Protein AF-A0A371NAF2-F1 (afdb_monomer_lite)

pLDDT: mean 89.68, std 9.19, range [57.69, 98.5]

Secondary structure (DSSP, 8-state):
-BTTB--HHHHHHHHHHHHHHHHHHHHHHHHTT-S-TTHHHHHHHHHHHHHHHHHHHHHHHT-

Radius of gyration: 27.76 Å; chains: 1; bounding box: 54×14×70 Å

Structure (mmCIF, N/CA/C/O backbone):
data_AF-A0A371NAF2-F1
#
_entry.id   AF-A0A371NAF2-F1
#
loop_
_atom_site.group_PDB
_atom_site.id
_atom_site.type_symbol
_atom_site.label_atom_id
_atom_site.label_alt_id
_atom_site.label_comp_id
_atom_site.label_asym_id
_atom_site.label_entity_id
_atom_site.label_seq_id
_atom_site.pdbx_PDB_ins_code
_atom_site.Cartn_x
_atom_site.Cartn_y
_atom_site.Cartn_z
_atom_site.occupancy
_atom_site.B_iso_or_equiv
_atom_site.auth_seq_id
_atom_site.auth_comp_id
_atom_site.auth_asym_id
_atom_site.auth_atom_id
_atom_site.pdbx_PDB_model_num
ATOM 1 N N . MET A 1 1 ? 17.584 -0.407 -32.060 1.00 59.78 1 MET A N 1
ATOM 2 C CA . MET A 1 1 ? 16.215 -0.963 -32.063 1.00 59.78 1 MET A CA 1
ATOM 3 C C . MET A 1 1 ? 16.175 -2.107 -31.075 1.00 59.78 1 MET A C 1
ATOM 5 O O . MET A 1 1 ? 16.893 -3.078 -31.274 1.00 59.78 1 MET A O 1
ATOM 9 N N . VAL A 1 2 ? 15.384 -1.980 -30.015 1.00 72.88 2 VAL A N 1
ATOM 10 C CA . VAL A 1 2 ? 15.105 -3.079 -29.081 1.00 72.88 2 VAL A CA 1
ATOM 11 C C . VAL A 1 2 ? 13.662 -3.495 -29.346 1.00 72.88 2 VAL A C 1
ATOM 13 O O . VAL A 1 2 ? 12.780 -2.643 -29.354 1.00 72.88 2 VAL A O 1
ATOM 16 N N . LEU A 1 3 ? 13.423 -4.775 -29.652 1.00 75.19 3 LEU A N 1
ATOM 17 C CA . LEU A 1 3 ? 12.079 -5.320 -29.927 1.00 75.19 3 LEU A CA 1
ATOM 18 C C . LEU A 1 3 ? 11.286 -4.575 -31.028 1.00 75.19 3 LEU A C 1
ATOM 20 O O . LEU A 1 3 ? 10.070 -4.449 -30.948 1.00 75.19 3 LEU A O 1
ATOM 24 N N . GLY A 1 4 ? 11.965 -4.044 -32.050 1.00 81.81 4 GLY A N 1
ATOM 25 C CA . GLY A 1 4 ? 11.317 -3.293 -33.136 1.00 81.81 4 GLY A CA 1
ATOM 26 C C . GLY A 1 4 ? 10.922 -1.853 -32.786 1.00 81.81 4 GLY A C 1
ATOM 27 O O . GLY A 1 4 ? 10.452 -1.133 -33.661 1.00 81.81 4 GLY A O 1
ATOM 28 N N . ILE A 1 5 ? 11.175 -1.397 -31.55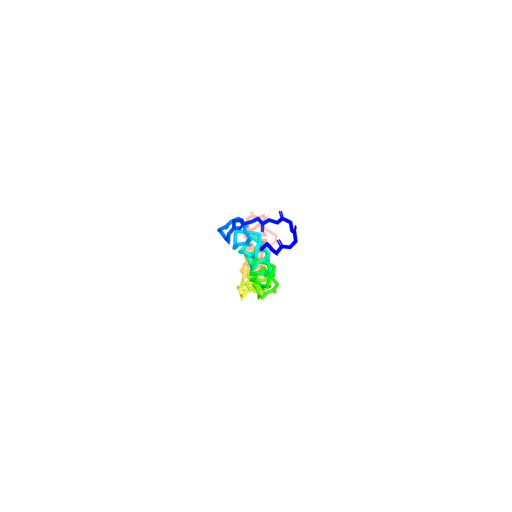4 1.00 86.12 5 ILE A N 1
ATOM 29 C CA . ILE A 1 5 ? 10.975 -0.003 -31.150 1.00 86.12 5 ILE A CA 1
ATOM 30 C C . ILE A 1 5 ? 12.301 0.759 -31.344 1.00 86.12 5 ILE A C 1
ATOM 32 O O . ILE A 1 5 ? 13.333 0.373 -30.773 1.00 86.12 5 ILE A O 1
ATOM 36 N N . PRO A 1 6 ? 12.330 1.802 -32.197 1.00 86.88 6 PRO A N 1
ATOM 37 C CA . PRO A 1 6 ? 13.539 2.585 -32.443 1.00 86.88 6 PRO A CA 1
ATOM 38 C C . PRO A 1 6 ? 13.780 3.650 -31.369 1.00 86.88 6 PRO A C 1
ATOM 40 O O . PRO A 1 6 ? 14.935 3.991 -31.126 1.00 86.88 6 PRO A O 1
ATOM 43 N N . ASP A 1 7 ? 12.714 4.147 -30.738 1.00 89.69 7 ASP A N 1
ATOM 44 C CA . ASP A 1 7 ? 12.756 5.253 -29.788 1.00 89.69 7 ASP A CA 1
ATOM 45 C C . ASP A 1 7 ? 13.037 4.773 -28.346 1.00 89.69 7 ASP A C 1
ATOM 47 O O . ASP A 1 7 ? 12.257 3.985 -27.794 1.00 89.69 7 ASP A O 1
ATOM 51 N N . PRO A 1 8 ? 14.133 5.229 -27.710 1.00 88.19 8 PRO A N 1
ATOM 52 C CA . PRO A 1 8 ? 14.476 4.832 -26.346 1.00 88.19 8 PRO A CA 1
ATOM 53 C C . PRO A 1 8 ? 13.471 5.281 -25.273 1.00 88.19 8 PRO A C 1
ATOM 55 O O . PRO A 1 8 ? 13.358 4.608 -24.248 1.00 88.19 8 PRO A O 1
ATOM 58 N N . TRP A 1 9 ? 12.741 6.387 -25.469 1.00 92.25 9 TRP A N 1
ATOM 59 C CA . TRP A 1 9 ? 11.767 6.885 -24.486 1.00 92.25 9 TRP A CA 1
ATOM 60 C C . TRP A 1 9 ? 10.522 6.019 -24.438 1.00 92.25 9 TRP A C 1
ATOM 62 O O . TRP A 1 9 ? 10.035 5.715 -23.350 1.00 92.25 9 TRP A O 1
ATOM 72 N N . VAL A 1 10 ? 10.056 5.541 -25.589 1.00 92.25 10 VAL A N 1
ATOM 73 C CA . VAL A 1 10 ? 8.943 4.588 -25.648 1.00 92.25 10 VAL A CA 1
ATOM 74 C C . VAL A 1 10 ? 9.301 3.296 -24.911 1.00 92.25 10 VAL A C 1
ATOM 76 O O . VAL A 1 10 ? 8.504 2.785 -24.126 1.00 92.25 10 VAL A O 1
ATOM 79 N N . TRP A 1 11 ? 10.517 2.783 -25.102 1.00 91.25 11 TRP A N 1
ATOM 80 C CA . TRP A 1 11 ? 10.977 1.591 -24.387 1.00 91.25 11 TRP A CA 1
ATOM 81 C C . TRP A 1 11 ? 11.082 1.824 -22.871 1.00 91.25 11 TRP A C 1
ATOM 83 O O . TRP A 1 11 ? 10.638 0.989 -22.081 1.00 91.25 11 TRP A O 1
ATOM 93 N N . GLY A 1 12 ? 11.594 2.992 -22.466 1.00 92.69 12 GLY A N 1
ATOM 94 C CA . GLY A 1 12 ? 11.635 3.409 -21.065 1.00 92.69 12 GLY A CA 1
ATOM 95 C C . GLY A 1 12 ? 10.247 3.478 -20.422 1.00 92.69 12 GLY A C 1
ATOM 96 O O . GLY A 1 12 ? 10.077 3.010 -19.297 1.00 92.69 12 GLY A O 1
ATOM 97 N N . ALA A 1 13 ? 9.241 3.979 -21.145 1.00 94.62 13 ALA A N 1
ATOM 98 C CA . ALA A 1 13 ? 7.863 4.041 -20.663 1.00 94.62 13 ALA A CA 1
ATOM 99 C C . ALA A 1 13 ? 7.283 2.644 -20.373 1.00 94.62 13 ALA A C 1
ATOM 101 O O . ALA A 1 13 ? 6.688 2.444 -19.317 1.00 94.62 13 ALA A O 1
AT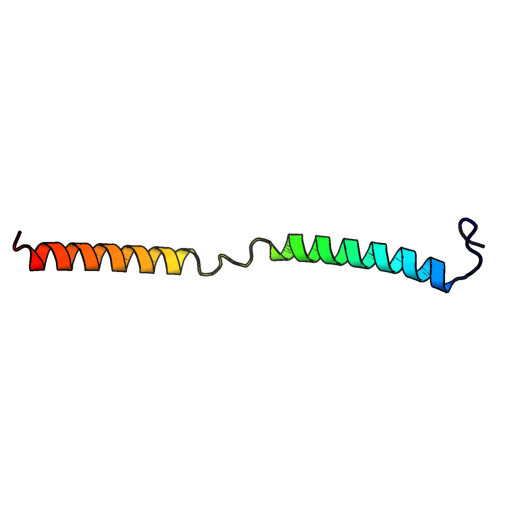OM 102 N N . TYR A 1 14 ? 7.513 1.658 -21.249 1.00 92.88 14 TYR A N 1
ATOM 103 C CA . TYR A 1 14 ? 7.055 0.281 -21.017 1.00 92.88 14 TYR A CA 1
ATOM 104 C C . TYR A 1 14 ? 7.670 -0.342 -19.761 1.00 92.88 14 TYR A C 1
ATOM 106 O O . TYR A 1 14 ? 6.959 -0.960 -18.966 1.00 92.88 14 TYR A O 1
ATOM 114 N N . ILE A 1 15 ? 8.976 -0.162 -19.552 1.00 94.44 15 ILE A N 1
ATOM 115 C CA . ILE A 1 15 ? 9.647 -0.658 -18.343 1.00 94.44 15 ILE A CA 1
ATOM 116 C C . ILE A 1 15 ? 9.103 0.043 -17.107 1.00 94.44 15 ILE A C 1
AT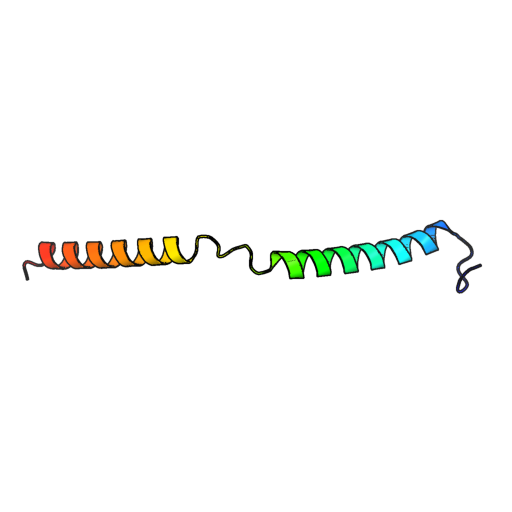OM 118 O O . ILE A 1 15 ? 8.815 -0.616 -16.111 1.00 94.44 15 ILE A O 1
ATOM 122 N N . LEU A 1 16 ? 8.926 1.361 -17.176 1.00 97.06 16 LEU A N 1
ATOM 123 C CA . LEU A 1 16 ? 8.396 2.133 -16.063 1.00 97.06 16 LEU A CA 1
ATOM 124 C C . LEU A 1 16 ? 6.987 1.669 -15.678 1.00 97.06 16 LEU A C 1
ATOM 126 O O . LEU A 1 16 ? 6.719 1.506 -14.493 1.00 97.06 16 LEU A O 1
ATOM 130 N N . CYS A 1 17 ? 6.114 1.384 -16.649 1.00 97.56 17 CYS A N 1
ATOM 131 C CA . CYS A 1 17 ? 4.791 0.821 -16.377 1.00 97.56 17 CYS A CA 1
ATOM 132 C C . CYS A 1 17 ? 4.883 -0.495 -15.598 1.00 97.56 17 CYS A C 1
ATOM 134 O O . CYS A 1 17 ? 4.217 -0.637 -14.575 1.00 97.56 17 CYS A O 1
ATOM 136 N N . ILE A 1 18 ? 5.743 -1.423 -16.032 1.00 97.44 18 ILE A N 1
ATOM 137 C CA . ILE A 1 18 ? 5.94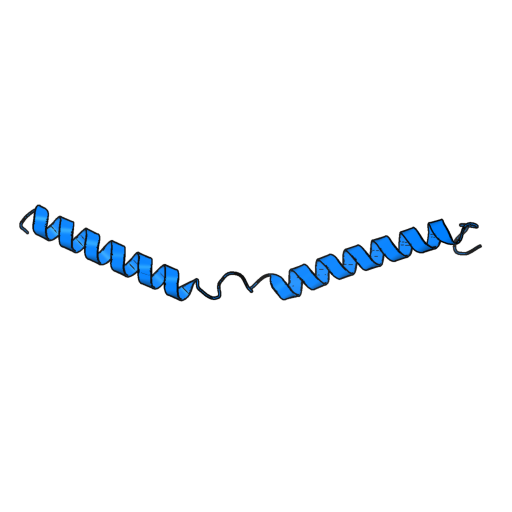8 -2.703 -15.336 1.00 97.44 18 ILE A CA 1
ATOM 138 C C . ILE A 1 18 ? 6.467 -2.464 -13.912 1.00 97.44 18 ILE A C 1
ATOM 140 O O . ILE A 1 18 ? 5.956 -3.060 -12.965 1.00 97.44 18 ILE A O 1
ATOM 144 N N . LEU A 1 19 ? 7.443 -1.568 -13.742 1.00 98.31 19 LEU A N 1
ATOM 145 C CA . LEU A 1 19 ? 7.999 -1.234 -12.429 1.00 98.31 19 LEU A CA 1
ATOM 146 C C . LEU A 1 19 ? 6.947 -0.635 -11.491 1.00 98.31 19 LEU A C 1
ATOM 148 O O . LEU A 1 19 ? 6.888 -1.025 -10.328 1.00 98.31 19 LEU A O 1
ATOM 152 N N . ILE A 1 20 ? 6.094 0.263 -11.990 1.00 98.25 20 ILE A N 1
ATOM 153 C CA . ILE A 1 20 ? 4.997 0.851 -11.211 1.00 98.25 20 ILE A CA 1
ATOM 154 C C . ILE A 1 20 ? 4.003 -0.235 -10.800 1.00 98.25 20 ILE A C 1
ATOM 156 O O . ILE A 1 20 ? 3.624 -0.295 -9.634 1.00 98.25 20 ILE A O 1
ATOM 160 N N . THR A 1 21 ? 3.617 -1.131 -11.713 1.00 98.12 21 THR A N 1
ATOM 161 C CA . THR A 1 21 ? 2.719 -2.245 -11.378 1.00 98.12 21 THR A CA 1
ATOM 162 C C . THR A 1 21 ? 3.306 -3.122 -10.273 1.00 98.12 21 THR A C 1
ATOM 164 O O . THR A 1 21 ? 2.617 -3.415 -9.298 1.00 98.12 21 THR A O 1
ATOM 167 N N . VAL A 1 22 ? 4.582 -3.500 -10.383 1.00 98.50 22 VAL A N 1
ATOM 168 C CA . VAL A 1 22 ? 5.271 -4.298 -9.356 1.00 98.50 22 VAL A CA 1
ATOM 169 C C . VAL A 1 22 ? 5.321 -3.551 -8.024 1.00 98.50 22 VAL A C 1
ATOM 171 O O . VAL A 1 22 ? 5.008 -4.135 -6.989 1.00 98.50 22 VAL A O 1
ATOM 174 N N . PHE A 1 23 ? 5.651 -2.258 -8.038 1.00 98.19 23 PHE A N 1
ATOM 175 C CA . PHE A 1 23 ? 5.669 -1.424 -6.838 1.00 98.19 23 PHE A CA 1
ATOM 176 C C . PHE A 1 23 ? 4.299 -1.381 -6.147 1.00 98.19 23 PHE A C 1
ATOM 178 O O . PHE A 1 23 ? 4.221 -1.607 -4.941 1.00 98.19 23 PHE A O 1
ATOM 185 N N . CYS A 1 24 ? 3.216 -1.163 -6.899 1.00 97.62 24 CYS A N 1
ATOM 186 C CA . CYS A 1 24 ? 1.855 -1.157 -6.362 1.00 97.62 24 CYS A CA 1
ATOM 187 C C . CYS A 1 24 ? 1.476 -2.503 -5.731 1.00 97.62 24 CYS A C 1
ATOM 189 O O . CYS A 1 24 ? 0.911 -2.524 -4.639 1.00 97.62 24 CYS A O 1
ATOM 191 N N . VAL A 1 25 ? 1.810 -3.619 -6.388 1.00 98.00 25 VAL A N 1
ATOM 192 C CA . VAL A 1 25 ? 1.535 -4.965 -5.863 1.00 98.00 25 VAL A CA 1
ATOM 193 C C . VAL A 1 25 ? 2.311 -5.217 -4.572 1.00 98.00 25 VAL A C 1
ATOM 195 O O . VAL A 1 25 ? 1.721 -5.666 -3.593 1.00 98.00 25 VAL A O 1
ATOM 198 N N . ILE A 1 26 ? 3.609 -4.897 -4.536 1.00 97.75 26 ILE A N 1
ATOM 199 C CA . ILE A 1 26 ? 4.439 -5.068 -3.334 1.00 97.75 26 ILE A CA 1
ATOM 200 C C . ILE A 1 26 ? 3.898 -4.219 -2.187 1.00 97.75 26 ILE A C 1
ATOM 202 O O . ILE A 1 26 ? 3.732 -4.729 -1.082 1.00 97.75 26 ILE A O 1
ATOM 206 N N . TYR A 1 27 ? 3.601 -2.945 -2.443 1.00 96.19 27 TYR A N 1
ATOM 207 C CA . TYR A 1 27 ? 3.056 -2.052 -1.427 1.00 96.19 27 TYR A CA 1
ATOM 208 C C . TYR A 1 27 ? 1.728 -2.580 -0.875 1.00 96.19 27 TYR A C 1
ATOM 210 O O . TYR A 1 27 ? 1.565 -2.666 0.340 1.00 96.19 27 TYR A O 1
ATOM 218 N N . GLY A 1 28 ? 0.818 -3.001 -1.760 1.00 95.31 28 GLY A N 1
ATOM 219 C CA . GLY A 1 28 ? -0.444 -3.623 -1.374 1.00 95.31 28 GLY A CA 1
ATOM 220 C C . GLY A 1 28 ? -0.224 -4.840 -0.481 1.00 95.31 28 GLY A C 1
ATOM 221 O O . GLY A 1 28 ? -0.775 -4.883 0.609 1.00 95.31 28 GLY A O 1
ATOM 222 N N . LEU A 1 29 ? 0.641 -5.777 -0.884 1.00 95.12 29 LEU A N 1
ATOM 223 C CA . LEU A 1 29 ? 0.949 -6.983 -0.104 1.00 95.12 29 LEU A CA 1
ATOM 224 C C . LEU A 1 29 ? 1.571 -6.675 1.265 1.00 95.12 29 LEU A C 1
ATOM 226 O O . LEU A 1 29 ? 1.209 -7.306 2.254 1.00 95.12 29 LEU A O 1
ATOM 230 N N . VAL A 1 30 ? 2.492 -5.711 1.344 1.00 93.25 30 VAL A N 1
ATOM 231 C CA . VAL A 1 30 ? 3.133 -5.314 2.609 1.00 93.25 30 VAL A CA 1
ATOM 232 C C . VAL A 1 30 ? 2.139 -4.623 3.545 1.00 93.25 30 VAL A C 1
ATOM 234 O O . VAL A 1 30 ? 2.204 -4.812 4.759 1.00 93.25 30 VAL A O 1
ATOM 237 N N . ASN A 1 31 ? 1.218 -3.827 3.001 1.00 91.38 31 ASN A N 1
ATOM 238 C CA . ASN A 1 31 ? 0.311 -2.999 3.792 1.00 91.38 31 ASN A CA 1
ATOM 239 C C . ASN A 1 31 ? -1.080 -3.624 4.012 1.00 91.38 31 ASN A C 1
ATOM 241 O O . ASN A 1 31 ? -1.878 -3.045 4.743 1.00 91.38 31 ASN A O 1
ATOM 245 N N . TRP A 1 32 ? -1.388 -4.786 3.420 1.00 88.50 32 TRP A N 1
ATOM 246 C CA . TRP A 1 32 ? -2.756 -5.334 3.403 1.00 88.50 32 TRP A CA 1
ATOM 247 C C . TRP A 1 32 ? -3.341 -5.651 4.789 1.00 88.50 32 TRP A C 1
ATOM 249 O O . TRP A 1 32 ? -4.555 -5.664 4.933 1.00 88.50 32 TRP A O 1
ATOM 259 N N . ASN A 1 33 ? -2.494 -5.857 5.804 1.00 83.44 33 ASN A N 1
ATOM 260 C CA . ASN A 1 33 ? -2.902 -6.270 7.152 1.00 83.44 33 ASN A CA 1
ATOM 261 C C . ASN A 1 33 ? -2.516 -5.261 8.249 1.00 83.44 33 ASN A C 1
ATOM 263 O O . ASN A 1 33 ? -2.402 -5.623 9.414 1.00 83.44 33 ASN A O 1
ATOM 267 N N . ARG A 1 34 ? -2.241 -4.003 7.884 1.00 82.38 34 ARG A N 1
ATOM 268 C CA . ARG A 1 34 ? -1.832 -2.954 8.838 1.00 82.38 34 ARG A CA 1
ATOM 269 C C . ARG A 1 34 ? -2.995 -2.102 9.368 1.00 82.38 34 ARG A C 1
ATOM 271 O O . ARG A 1 34 ? -2.754 -1.126 10.058 1.00 82.38 34 ARG A O 1
ATOM 278 N N . GLY A 1 35 ? -4.236 -2.432 9.005 1.00 74.62 35 GLY A N 1
ATOM 279 C CA . GLY A 1 35 ? -5.429 -1.654 9.370 1.00 74.62 35 GLY A CA 1
ATOM 280 C C . GLY A 1 35 ? -6.149 -2.106 10.645 1.00 74.62 35 GLY A C 1
ATOM 281 O O . GLY A 1 35 ? -7.037 -1.395 11.091 1.00 74.62 35 GLY A O 1
ATOM 282 N N . GLY A 1 36 ? -5.786 -3.263 11.209 1.00 77.00 36 GLY A N 1
ATOM 283 C CA . GLY A 1 36 ? -6.431 -3.839 12.397 1.00 77.00 36 GLY A CA 1
ATOM 284 C C . GLY A 1 36 ? -5.632 -3.668 13.689 1.00 77.00 36 GLY A C 1
ATOM 285 O O . GLY A 1 36 ? -5.865 -4.403 14.639 1.00 77.00 36 GLY A O 1
ATOM 286 N N . GLU A 1 37 ? -4.653 -2.753 13.725 1.00 78.62 37 GLU A N 1
ATOM 287 C CA . GLU A 1 37 ? -3.796 -2.553 14.909 1.00 78.62 37 GLU A CA 1
ATOM 288 C C . GLU A 1 37 ? -4.631 -2.194 16.161 1.00 78.62 37 GLU A C 1
ATOM 290 O O . GLU A 1 37 ? -4.309 -2.666 17.247 1.00 78.62 37 GLU A O 1
ATOM 295 N N . ASP A 1 38 ? -5.756 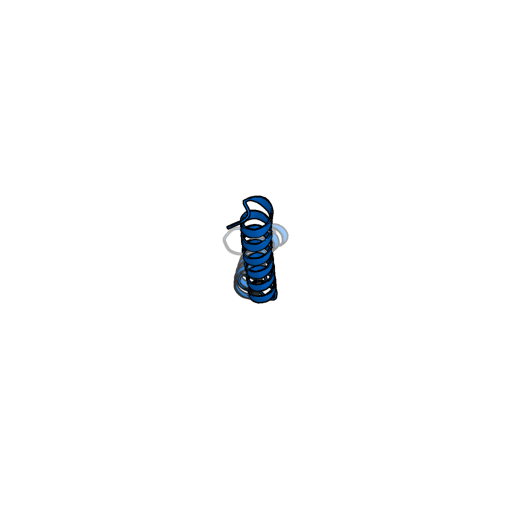-1.491 15.978 1.00 81.88 38 ASP A N 1
ATOM 296 C CA . ASP A 1 38 ? -6.687 -1.093 17.047 1.00 81.88 38 ASP A CA 1
ATOM 297 C C . ASP A 1 38 ? -8.010 -1.895 17.025 1.00 81.88 38 ASP A C 1
ATOM 299 O O . ASP A 1 38 ? -8.997 -1.497 17.644 1.00 81.88 38 ASP A O 1
ATOM 303 N N . GLU A 1 39 ? -8.081 -2.999 16.270 1.00 85.44 39 GLU A N 1
ATOM 304 C CA . GLU A 1 39 ? -9.319 -3.781 16.099 1.00 85.44 39 GLU A CA 1
ATOM 305 C C . GLU A 1 39 ? -9.756 -4.435 17.417 1.00 85.44 39 GLU A C 1
ATOM 307 O O . GLU A 1 39 ? -10.927 -4.370 17.782 1.00 85.44 39 GLU A O 1
ATOM 312 N N . GLU A 1 40 ? -8.812 -4.987 18.188 1.00 87.38 40 GLU A N 1
ATOM 313 C CA . GLU A 1 40 ? -9.108 -5.548 19.513 1.00 87.38 40 GLU A CA 1
ATOM 314 C C . GLU A 1 40 ? -9.612 -4.483 20.499 1.00 87.38 40 GLU A C 1
ATOM 316 O O . GLU A 1 40 ? -10.528 -4.751 21.276 1.00 87.38 40 GLU A O 1
ATOM 321 N N . GLU A 1 41 ? -9.047 -3.272 20.467 1.00 89.25 41 GLU A N 1
ATOM 322 C CA . GLU A 1 41 ? -9.459 -2.182 21.360 1.00 89.25 41 GLU A CA 1
ATOM 323 C C . GLU A 1 41 ? -10.875 -1.692 21.025 1.00 89.25 41 GLU A C 1
ATOM 325 O O . GLU A 1 41 ? -11.693 -1.531 21.931 1.00 89.25 41 GLU A O 1
ATOM 330 N N . GLN A 1 42 ? -11.199 -1.559 19.734 1.00 89.81 42 GLN A N 1
ATOM 331 C CA . GLN A 1 42 ? -12.547 -1.215 19.269 1.00 89.81 42 GLN A CA 1
ATOM 332 C C . GLN A 1 42 ? -13.582 -2.277 19.657 1.00 89.81 42 GLN A C 1
ATOM 334 O O . GLN A 1 42 ? -14.642 -1.936 20.177 1.00 89.81 42 GLN A O 1
ATOM 339 N N . ILE A 1 43 ? -13.258 -3.565 19.489 1.00 93.31 43 ILE A N 1
ATOM 340 C CA . ILE A 1 43 ? -14.140 -4.670 19.896 1.00 93.31 43 ILE A CA 1
ATOM 341 C C . ILE A 1 43 ? -14.421 -4.614 21.405 1.00 93.31 43 ILE A C 1
ATOM 343 O O . ILE A 1 43 ? -15.563 -4.775 21.835 1.00 93.31 43 ILE A O 1
ATOM 347 N N . MET A 1 44 ? -13.391 -4.374 22.223 1.00 94.06 44 MET A N 1
ATOM 348 C CA . MET A 1 44 ? -13.541 -4.269 23.678 1.00 94.06 44 MET A CA 1
ATOM 349 C C . MET A 1 44 ? -14.370 -3.052 24.100 1.00 94.06 44 MET A C 1
ATOM 351 O O . MET A 1 44 ? -15.118 -3.127 25.077 1.00 94.06 44 MET A O 1
ATOM 355 N N . GLU A 1 45 ? -14.240 -1.933 23.387 1.00 94.81 45 GLU A N 1
ATOM 356 C CA . GLU A 1 45 ? -15.076 -0.758 23.604 1.00 94.81 45 GLU A CA 1
ATOM 357 C C . GLU A 1 45 ? -16.549 -1.051 23.284 1.00 94.81 45 GLU A C 1
ATOM 359 O O . GLU A 1 45 ? -17.397 -0.790 24.137 1.00 94.81 45 GLU A O 1
ATOM 364 N N . GLU A 1 46 ? -16.853 -1.634 22.120 1.00 94.94 46 GLU A N 1
ATOM 365 C CA . GLU A 1 46 ? -18.224 -1.996 21.726 1.00 94.94 46 GLU A CA 1
ATOM 366 C C . GLU A 1 46 ? -18.880 -2.948 22.738 1.00 94.94 46 GLU A C 1
ATOM 368 O O . GLU A 1 46 ? -19.997 -2.697 23.189 1.00 94.94 46 GLU A O 1
ATOM 373 N N . LEU A 1 47 ? -18.156 -3.982 23.183 1.00 95.81 47 LEU A N 1
ATOM 374 C CA . LEU A 1 47 ? -18.613 -4.911 24.226 1.00 95.81 47 LEU A CA 1
ATOM 375 C C . LEU A 1 47 ? -19.000 -4.195 25.528 1.00 95.81 47 LEU A C 1
ATOM 377 O O . LEU A 1 47 ? -20.014 -4.532 26.141 1.00 95.81 47 LEU A O 1
ATOM 381 N N . ARG A 1 48 ? -18.205 -3.205 25.953 1.00 97.06 48 ARG A N 1
ATOM 382 C CA . ARG A 1 48 ? -18.482 -2.421 27.165 1.00 97.06 48 ARG A CA 1
ATOM 383 C C . ARG A 1 48 ? -19.729 -1.554 27.002 1.00 97.06 48 ARG A C 1
ATOM 385 O O . ARG A 1 48 ? -20.508 -1.454 27.946 1.00 97.06 48 ARG A O 1
ATOM 392 N N . TRP A 1 49 ? -19.911 -0.938 25.835 1.00 96.12 49 TRP A N 1
ATOM 393 C CA . TRP A 1 49 ? -21.110 -0.153 25.539 1.00 96.12 49 TRP A CA 1
ATOM 394 C C . TRP A 1 49 ? -22.367 -1.025 25.538 1.00 96.12 49 TRP A C 1
ATOM 396 O O . TRP A 1 49 ? -23.341 -0.652 26.181 1.00 96.12 49 TRP A O 1
ATOM 406 N N . GLU A 1 50 ? -22.333 -2.208 24.915 1.00 96.38 50 GLU A N 1
ATOM 407 C CA . GLU A 1 50 ? -23.473 -3.136 24.933 1.00 96.38 50 GLU A CA 1
ATOM 408 C C . GLU A 1 50 ? -23.849 -3.590 26.351 1.00 96.38 50 GLU A C 1
ATOM 410 O O . GLU A 1 50 ? -25.028 -3.764 26.664 1.00 96.38 50 GLU A O 1
ATOM 415 N N . GLU A 1 51 ? -22.859 -3.843 27.211 1.00 96.50 51 GLU A N 1
ATOM 416 C CA . GLU A 1 51 ? -23.102 -4.237 28.602 1.00 96.50 51 GLU A CA 1
ATOM 417 C C . GLU A 1 51 ? -23.691 -3.078 29.418 1.00 96.50 51 GLU A C 1
ATOM 419 O O . GLU A 1 51 ? -24.610 -3.276 30.213 1.00 96.50 51 GLU A O 1
ATOM 424 N N . GLU A 1 52 ? -23.205 -1.857 29.191 1.00 95.25 52 GLU A N 1
ATOM 425 C CA . GLU A 1 52 ? -23.739 -0.656 29.826 1.00 95.25 52 GLU A CA 1
ATOM 426 C C . GLU A 1 52 ? -25.160 -0.326 29.349 1.00 95.25 52 GLU A C 1
ATOM 428 O O . GLU A 1 52 ? -26.001 0.002 30.183 1.00 95.25 52 GLU A O 1
ATOM 433 N N . GLU A 1 53 ? -25.463 -0.481 28.057 1.00 94.88 53 GLU A N 1
ATOM 434 C CA . GLU A 1 53 ? -26.825 -0.343 27.522 1.00 94.88 53 GLU A CA 1
ATOM 435 C C . GLU A 1 53 ? -27.780 -1.360 28.144 1.00 94.88 53 GLU A C 1
ATOM 437 O O . GLU A 1 53 ? -28.817 -0.963 28.667 1.00 94.88 53 GLU A O 1
ATOM 442 N N . LYS A 1 54 ? -27.409 -2.647 28.193 1.00 94.31 54 LYS A N 1
ATOM 443 C CA . LYS A 1 54 ? -28.231 -3.683 28.848 1.00 94.31 54 LYS A CA 1
ATOM 444 C C . LYS A 1 54 ? -28.489 -3.363 30.316 1.00 94.31 54 LYS A C 1
ATOM 446 O O . LYS A 1 54 ? -29.615 -3.508 30.780 1.00 94.31 54 LYS A O 1
ATOM 451 N N . ARG A 1 55 ? -27.468 -2.892 31.038 1.00 94.75 55 ARG A N 1
ATOM 452 C CA . ARG A 1 55 ? -27.617 -2.481 32.440 1.00 94.75 55 ARG A CA 1
ATOM 453 C C . ARG A 1 55 ? -28.586 -1.306 32.576 1.00 94.75 55 ARG A C 1
ATOM 455 O O . ARG A 1 55 ? -29.441 -1.335 33.451 1.00 94.75 55 ARG A O 1
ATOM 462 N N . MET A 1 56 ? -28.470 -0.289 31.718 1.00 91.50 56 MET A N 1
ATOM 463 C CA . MET A 1 56 ? -29.397 0.849 31.714 1.00 91.50 56 MET A CA 1
ATOM 464 C C . MET A 1 56 ? -30.828 0.414 31.382 1.00 91.50 56 MET A C 1
ATOM 466 O O . MET A 1 56 ? -31.758 0.887 32.024 1.00 91.50 56 MET A O 1
ATOM 470 N N . GLU A 1 57 ? -31.013 -0.509 30.436 1.00 92.38 57 GLU A N 1
ATOM 471 C CA . GLU A 1 57 ? -32.325 -1.073 30.106 1.00 92.38 57 GLU A CA 1
ATOM 472 C C . GLU A 1 57 ? -32.932 -1.857 31.279 1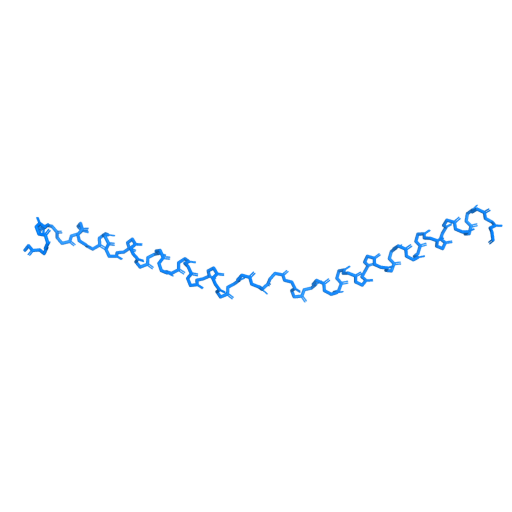.00 92.38 57 GLU A C 1
ATOM 474 O O . GLU A 1 57 ? -34.114 -1.687 31.576 1.00 92.38 57 GLU A O 1
ATOM 479 N N . GLU A 1 58 ? -32.146 -2.692 31.967 1.00 93.06 58 GLU A N 1
ATOM 480 C CA . GLU A 1 58 ? -32.582 -3.422 33.166 1.00 93.06 58 GLU A CA 1
ATOM 481 C C . GLU A 1 58 ? -32.981 -2.457 34.296 1.00 93.06 58 GLU A C 1
ATOM 483 O O . GLU A 1 58 ? -34.071 -2.589 34.865 1.00 93.06 58 GLU A O 1
ATOM 488 N N . ASP A 1 59 ? -32.149 -1.441 34.551 1.00 88.94 59 ASP A N 1
ATOM 489 C CA . ASP A 1 59 ? -32.395 -0.397 35.551 1.00 88.94 59 ASP A CA 1
ATOM 490 C C . ASP A 1 59 ? -33.649 0.444 35.213 1.00 88.94 59 ASP A C 1
ATOM 492 O O . ASP A 1 59 ? -34.438 0.770 36.106 1.00 88.94 59 ASP A O 1
ATOM 496 N N . GLU A 1 60 ? -33.872 0.790 33.937 1.00 85.88 60 GLU A N 1
ATOM 497 C CA . GLU A 1 60 ? -35.058 1.530 33.473 1.00 85.88 60 GLU A CA 1
ATOM 498 C C . GLU A 1 60 ? -36.341 0.685 33.512 1.00 85.88 60 GLU A C 1
ATOM 500 O O . GLU A 1 60 ? -37.420 1.206 33.817 1.00 85.88 60 GLU A O 1
ATOM 505 N N . LEU A 1 61 ? -36.248 -0.616 33.222 1.00 81.12 61 LEU A N 1
ATOM 506 C CA . LEU A 1 61 ? -37.377 -1.552 33.255 1.00 81.12 61 LEU A CA 1
ATOM 507 C C . LEU A 1 61 ? -37.703 -2.052 34.672 1.00 81.12 61 LEU A C 1
ATOM 509 O O . LEU A 1 61 ? -38.776 -2.629 34.876 1.00 81.12 61 LEU A O 1
ATOM 513 N N . GLY A 1 62 ? -36.833 -1.788 35.652 1.00 63.81 62 GLY A N 1
ATOM 514 C CA . GLY A 1 62 ? -37.041 -2.111 37.064 1.00 63.81 62 GLY A CA 1
ATOM 515 C C . GLY A 1 62 ? -37.080 -3.614 37.360 1.00 63.81 62 GLY A C 1
ATOM 516 O O . GLY A 1 62 ? -37.835 -4.028 38.247 1.00 63.81 62 GLY A O 1
ATOM 517 N N . LEU A 1 63 ? -36.332 -4.412 36.588 1.00 57.69 63 LEU A N 1
ATOM 518 C CA . LEU A 1 63 ? -36.162 -5.860 36.777 1.00 57.69 63 LEU A CA 1
ATOM 519 C C . LEU A 1 63 ? -35.080 -6.190 37.812 1.00 57.69 63 LEU A C 1
ATOM 521 O O . LEU A 1 63 ? -34.091 -5.438 37.912 1.00 57.69 63 LEU A O 1
#

InterPro domains:
  IPR054615 Symporter small accessory protein [NF045580] (3-34)
  IPR054615 Symporter small accessory protein [PF28215] (3-34)

Sequence (63 aa):
MVLGIPDPWVWGAYILCILITVFCVIYGLVNWNRGGEDEEEQIMEELRWEEEEKRMEEDELGL

Organism: NCBI:txid49339

Foldseek 3Di:
DPPPDPDPVVVVVVVVVVVVVVVVVVVCVVCVPVPCPCVVVVVVVVVVVVVVVVVVVCVVVVD